Protein 4NI6 (pdb70)

Foldseek 3Di:
DKDKWKAWQRFIWAQVAAREAELVRLPQATWIKMKIWWADADAFFKWWKKKWKWWQDPVRDTDTQFMDIDIDGQHPNRTDMDMDTRGGGNDDAFTKIFMKMKIWTPDQDPVVPDRDGIDIDIDGDPSRRSRMYHRYDD

Nearest PDB structures (foldseek):
  4ni6-assembly1_A  TM=1.007E+00  e=4.642E-26  Clostridium perfringens B str. ATCC 3626
  4mkm-assembly1_A  TM=9.798E-01  e=5.582E-23  Clostridium perfringens B str. ATCC 3626
  8f90-assembly4_D  TM=9.451E-01  e=3.114E-14  Suipraeoptans intestinalis
  8f9l-assembly2_B  TM=9.182E-01  e=8.252E-14  Gemella massiliensis
  7ui8-assembly1_A  TM=8.895E-01  e=6.413E-09  Enterococcus columbae

Solvent-accessible surface area: 7514 Å² total; per-residue (Å²): 105,7,133,5,41,0,16,0,60,66,75,100,4,49,96,150,124,26,1,62,4,43,88,141,86,10,91,104,3,0,64,0,103,1,38,0,43,6,38,119,12,62,36,117,44,106,0,40,0,32,0,63,0,20,19,20,80,122,119,24,50,55,78,88,62,17,74,77,83,43,106,20,61,1,71,137,90,0,48,30,106,21,125,3,69,18,30,78,27,160,17,107,60,27,53,74,4,0,0,23,0,31,0,52,0,49,95,66,36,81,101,111,108,115,98,76,65,88,26,69,25,106,38,80,59,83,121,26,87,13,0,4,0,43,0,61,159,130

Radius of gyration: 16.15 Å; Cα contacts (8 Å, |Δi|>4): 407; chains: 1; bounding box: 38×26×51 Å

CATH classification: 2.60.40.3930

Secondary structure (DSSP, 8-state):
-EEEEEEETTEEPBTTBPEEE-TGGGTT-EEEEEEEEE-SS-TT-EEEEEEEEEEE-TTS-EEEEEEEEEEEE--GGG-EEEEEEEEEE-PPTT-EEEEEEEEEEEEEEE---S--EEEEEEE--TT-GGGEEEE---

B-factor: mean 18.25, std 10.62, range [8.1, 105.42]

Structure (mmCIF, N/CA/C/O backbone):
data_4NI6
#
_entry.id   4NI6
#
_cell.length_a   48.864
_cell.length_b   28.978
_cell.length_c   49.313
_cell.angle_alpha   90.00
_cell.angle_beta   115.60
_cell.angle_gamma   90.00
#
_symmetry.space_group_name_H-M   'P 1 21 1'
#
loop_
_entity.id
_entity.type
_entity.pdbx_description
1 polymer 'Putative surface anchored protein'
2 water water
#
loop_
_atom_site.group_PDB
_atom_site.id
_atom_site.type_symbol
_atom_site.label_atom_id
_atom_site.label_alt_id
_atom_site.label_comp_id
_atom_site.label_asym_id
_atom_site.label_entity_id
_atom_site.label_seq_id
_atom_site.pdbx_PDB_ins_code
_atom_site.Cartn_x
_atom_site.Cartn_y
_atom_site.Cartn_z
_atom_site.occupancy
_atom_site.B_iso_or_equiv
_atom_site.auth_seq_id
_atom_site.auth_comp_id
_atom_site.auth_asym_id
_atom_site.auth_atom_id
_atom_site.pdbx_PDB_model_num
ATOM 1 N N . THR A 1 2 ? 104.261 -25.693 58.999 1.00 16.15 8 THR A N 1
ATOM 2 C CA . THR A 1 2 ? 103.697 -25.151 57.731 1.00 18.07 8 THR A CA 1
ATOM 3 C C . THR A 1 2 ? 102.311 -25.751 57.567 1.00 14.02 8 THR A C 1
ATOM 4 O O . THR A 1 2 ? 101.951 -26.660 58.312 1.00 14.81 8 THR A O 1
ATOM 8 N N . LEU A 1 3 ? 101.513 -25.159 56.673 1.00 14.83 9 LEU A N 1
ATOM 9 C CA . LEU A 1 3 ? 100.243 -25.740 56.191 1.00 14.71 9 LEU A CA 1
ATOM 10 C C . LEU A 1 3 ? 100.302 -26.094 54.709 1.00 14.22 9 LEU A C 1
ATOM 11 O O . LEU A 1 3 ? 100.845 -25.326 53.919 1.00 16.04 9 LEU A O 1
ATOM 16 N N . LYS A 1 4 ? 99.765 -27.264 54.371 1.00 12.78 10 LYS A N 1
ATOM 17 C CA . LYS A 1 4 ? 99.404 -27.631 52.994 1.00 12.53 10 LYS A CA 1
ATOM 18 C C . LYS A 1 4 ? 97.903 -27.829 52.944 1.00 11.44 10 LYS A C 1
ATOM 19 O O . LYS A 1 4 ? 97.293 -28.237 53.927 1.00 14.24 10 LYS A O 1
ATOM 25 N N . THR A 1 5 ? 97.282 -27.502 51.816 1.00 11.34 11 THR A N 1
ATOM 26 C CA . THR A 1 5 ? 95.812 -27.557 51.718 1.00 11.70 11 THR A CA 1
ATOM 27 C C . THR A 1 5 ? 95.351 -28.171 50.406 1.00 10.78 11 THR A C 1
ATOM 28 O O . THR A 1 5 ? 96.041 -28.068 49.404 1.00 13.59 11 THR A O 1
ATOM 32 N N . THR A 1 6 ? 94.229 -28.871 50.488 1.00 10.24 12 THR A N 1
ATOM 33 C CA . THR A 1 6 ? 93.592 -29.455 49.317 1.00 9.64 12 THR A CA 1
ATOM 34 C C . THR A 1 6 ? 92.101 -29.129 49.357 1.00 9.12 12 THR A C 1
ATOM 35 O O . THR A 1 6 ? 91.375 -29.575 50.246 1.00 9.49 12 THR A O 1
ATOM 39 N N . VAL A 1 7 ? 91.628 -28.399 48.348 1.00 9.04 13 VAL A N 1
ATOM 40 C CA . VAL A 1 7 ? 90.203 -28.126 48.224 1.00 8.88 13 VAL A CA 1
ATOM 41 C C . VAL A 1 7 ? 89.463 -29.312 47.632 1.00 8.32 13 VAL A C 1
ATOM 42 O O . VAL A 1 7 ? 90.021 -30.081 46.872 1.00 10.26 13 VAL A O 1
ATOM 46 N N . ALA A 1 8 ? 88.194 -29.449 48.007 1.00 9.04 14 ALA A N 1
ATOM 47 C CA . ALA A 1 8 ? 87.286 -30.389 47.344 1.00 10.33 14 ALA A CA 1
ATOM 48 C C . ALA A 1 8 ? 86.048 -29.615 46.957 1.00 10.34 14 ALA A C 1
ATOM 49 O O . ALA A 1 8 ? 85.441 -28.905 47.775 1.00 11.27 14 ALA A O 1
ATOM 51 N N . ALA A 1 9 ? 85.653 -29.770 45.695 1.00 10.05 15 ALA A N 1
ATOM 52 C CA . ALA A 1 9 ? 84.484 -29.092 45.150 1.00 10.85 15 ALA A CA 1
ATOM 53 C C . ALA A 1 9 ? 83.494 -30.170 44.713 1.00 12.50 15 ALA A C 1
ATOM 54 O O . ALA A 1 9 ? 83.794 -30.987 43.828 1.00 13.59 15 ALA A O 1
ATOM 56 N N . ASP A 1 10 ? 82.413 -30.317 45.471 1.00 14.91 16 ASP A N 1
ATOM 57 C CA . ASP A 1 10 ? 81.511 -31.456 45.275 1.00 17.60 16 ASP A CA 1
ATOM 58 C C . ASP A 1 10 ? 82.294 -32.792 45.328 1.00 15.64 16 ASP A C 1
ATOM 59 O O . ASP A 1 10 ? 81.965 -33.749 44.653 1.00 18.28 16 ASP A O 1
ATOM 64 N N . GLY A 1 11 ? 83.273 -32.877 46.224 1.00 16.92 17 GLY A N 1
ATOM 65 C CA . GLY A 1 11 ? 83.981 -34.135 46.433 1.00 16.69 17 GLY A CA 1
ATOM 66 C C . GLY A 1 11 ? 85.195 -34.323 45.536 1.00 16.13 17 GLY A C 1
ATOM 67 O O . GLY A 1 11 ? 86.019 -35.219 45.788 1.00 16.72 17 GLY A O 1
ATOM 68 N N . VAL A 1 12 ? 85.327 -33.450 44.530 1.00 12.67 18 VAL A N 1
ATOM 69 C CA . VAL A 1 12 ? 86.422 -33.518 43.546 1.00 12.39 18 VAL A CA 1
ATOM 70 C C . VAL A 1 12 ? 87.617 -32.711 44.077 1.00 10.65 18 VAL A C 1
ATOM 71 O O . VAL A 1 12 ? 87.477 -31.531 44.326 1.00 9.89 18 VAL A O 1
ATOM 75 N N . ASN A 1 13 ? 88.768 -33.359 44.262 1.00 11.74 19 ASN A N 1
ATOM 76 C CA . ASN A 1 13 ? 89.921 -32.738 44.911 1.00 11.03 19 ASN A CA 1
ATOM 77 C C . ASN A 1 13 ? 90.727 -31.935 43.921 1.00 10.26 19 ASN A C 1
ATOM 78 O O . ASN A 1 13 ? 90.966 -32.388 42.793 1.00 12.23 19 ASN A O 1
ATOM 83 N N . GLY A 1 14 ? 91.314 -30.829 44.390 1.00 10.35 20 GLY A N 1
ATOM 84 C CA . GLY A 1 14 ? 92.377 -30.182 43.638 1.00 10.73 20 GLY A CA 1
ATOM 85 C C . GLY A 1 14 ? 93.677 -30.975 43.832 1.00 9.87 20 GLY A C 1
ATOM 86 O O . GLY A 1 14 ? 93.763 -31.840 44.703 1.00 12.56 20 GLY A O 1
ATOM 87 N N . SER A 1 15 ? 94.678 -30.740 42.988 1.00 11.50 21 SER A N 1
ATOM 88 C CA . SER A 1 15 ? 96.038 -31.267 43.224 1.00 12.67 21 SER A CA 1
ATOM 89 C C . SER A 1 15 ? 97.022 -30.189 42.784 1.00 11.89 21 SER A C 1
ATOM 90 O O . SER A 1 15 ? 96.628 -29.208 42.157 1.00 11.75 21 SER A O 1
ATOM 93 N N . SER A 1 16 ? 98.293 -30.346 43.141 1.00 12.16 22 SER A N 1
ATOM 94 C CA A SER A 1 16 ? 99.292 -29.358 42.772 0.50 13.82 22 SER A CA 1
ATOM 95 C CA B SER A 1 16 ? 99.277 -29.336 42.780 0.50 14.88 22 SER A CA 1
ATOM 96 C C . SER A 1 16 ? 99.400 -29.101 41.275 1.00 13.33 22 SER A C 1
ATOM 97 O O . SER A 1 16 ? 99.870 -28.039 40.857 1.00 16.65 22 SER A O 1
ATOM 102 N N . GLU A 1 17 ? 99.019 -30.084 40.467 1.00 15.78 23 GLU A N 1
ATOM 103 C CA . GLU A 1 17 ? 99.086 -29.897 39.029 1.00 16.36 23 GLU A CA 1
ATOM 104 C C . GLU A 1 17 ? 97.760 -29.656 38.326 1.00 15.04 23 GLU A C 1
ATOM 105 O O . GLU A 1 17 ? 97.764 -29.397 37.135 1.00 18.92 23 GLU A O 1
ATOM 111 N N . LYS A 1 18 ? 96.638 -29.708 39.040 1.00 15.14 24 LYS A N 1
ATOM 112 C CA . LYS A 1 18 ? 95.331 -29.558 38.365 1.00 14.25 24 LYS A CA 1
ATOM 113 C C . LYS A 1 18 ? 94.288 -29.076 39.350 1.00 11.91 24 LYS A C 1
ATOM 114 O O . LYS A 1 18 ? 94.039 -29.721 40.372 1.00 12.20 24 LYS A O 1
ATOM 120 N N . GLU A 1 19 ? 93.677 -27.935 39.044 1.00 11.69 25 GLU A N 1
ATOM 121 C CA . GLU A 1 19 ? 92.584 -27.399 39.844 1.00 10.72 25 GLU A CA 1
ATOM 122 C C . GLU A 1 19 ? 91.423 -28.396 39.901 1.00 10.60 25 GLU A C 1
ATOM 123 O O . GLU A 1 19 ? 91.214 -29.177 38.957 1.00 12.52 25 GLU A O 1
ATOM 129 N N . ALA A 1 20 ? 90.652 -28.354 40.983 1.00 10.13 26 ALA A N 1
ATOM 130 C CA . ALA A 1 20 ? 89.377 -29.109 41.040 1.00 10.61 26 ALA A CA 1
ATOM 131 C C . ALA A 1 20 ? 88.405 -28.533 40.020 1.00 10.32 26 ALA A C 1
ATOM 132 O O . ALA A 1 20 ? 88.124 -27.348 40.049 1.00 14.58 26 ALA A O 1
ATOM 134 N N . LEU A 1 21 ? 87.904 -29.378 39.127 1.00 12.55 27 LEU A N 1
ATOM 135 C CA . LEU A 1 21 ? 86.972 -28.913 38.119 1.00 12.70 27 LEU A CA 1
ATOM 136 C C . LEU A 1 21 ? 85.518 -29.237 38.484 1.00 13.33 27 LEU A C 1
ATOM 137 O O . LEU A 1 21 ? 85.187 -30.342 38.932 1.00 15.83 27 LEU A O 1
ATOM 142 N N . VAL A 1 22 ? 84.690 -28.217 38.362 1.00 12.44 28 VAL A N 1
ATOM 143 C CA . VAL A 1 22 ? 83.243 -28.382 38.488 1.00 13.47 28 VAL A CA 1
ATOM 144 C C . VAL A 1 22 ? 82.598 -28.202 37.123 1.00 12.78 28 VAL A C 1
ATOM 145 O O . VAL A 1 22 ? 82.813 -27.180 36.485 1.00 12.98 28 VAL A O 1
ATOM 149 N N . SER A 1 23 ? 81.894 -29.221 36.644 1.00 14.65 29 SER A N 1
ATOM 150 C CA . SER A 1 23 ? 81.289 -29.111 35.330 1.00 17.24 29 SER A CA 1
ATOM 151 C C . SER A 1 23 ? 80.247 -28.019 35.323 1.00 16.23 29 SER A C 1
ATOM 152 O O . SER A 1 23 ? 79.631 -27.700 36.343 1.00 15.68 29 SER A O 1
ATOM 155 N N . PHE A 1 24 ? 79.924 -27.579 34.116 1.00 19.99 30 PHE A N 1
ATOM 156 C CA . PHE A 1 24 ? 78.884 -26.589 33.938 1.00 17.90 30 PHE A CA 1
ATOM 157 C C . PHE A 1 24 ? 77.564 -27.067 34.546 1.00 19.59 30 PHE A C 1
ATOM 158 O O . PHE A 1 24 ? 76.942 -26.350 35.341 1.00 19.46 30 PHE A O 1
ATOM 166 N N A GLU A 1 25 ? 77.144 -28.294 34.241 0.50 23.68 31 GLU A N 1
ATOM 167 N N B GLU A 1 25 ? 77.341 -28.367 34.381 0.50 23.61 31 GLU A N 1
ATOM 168 C CA A GLU A 1 25 ? 75.896 -28.817 34.818 0.50 20.93 31 GLU A CA 1
ATOM 169 C CA B GLU A 1 25 ? 76.081 -29.001 34.715 0.50 27.31 31 GLU A CA 1
ATOM 170 C C A GLU A 1 25 ? 75.945 -28.948 36.358 0.50 20.25 31 GLU A C 1
ATOM 171 C C B GLU A 1 25 ? 75.956 -29.129 36.228 0.50 22.16 31 GLU A C 1
ATOM 172 O O A GLU A 1 25 ? 74.995 -28.587 37.058 0.50 21.99 31 GLU A O 1
ATOM 173 O O B GLU A 1 25 ? 74.888 -28.903 36.796 0.50 26.69 31 GLU A O 1
ATOM 184 N N . ASN A 1 26 ? 77.079 -29.393 36.884 1.00 20.80 32 ASN A N 1
ATOM 185 C CA A ASN A 1 26 ? 77.231 -29.615 38.327 0.50 21.53 32 ASN A CA 1
ATOM 186 C CA B ASN A 1 26 ? 77.073 -29.605 38.323 0.50 24.26 32 ASN A CA 1
ATOM 187 C C . ASN A 1 26 ? 77.229 -28.333 39.159 1.00 19.78 32 ASN A C 1
ATOM 188 O O . ASN A 1 26 ? 76.970 -28.355 40.363 1.00 23.54 32 ASN A O 1
ATOM 197 N N . SER A 1 27 ? 77.408 -27.201 38.483 1.00 17.59 33 SER A N 1
ATOM 198 C CA . SER A 1 27 ? 77.355 -25.898 39.109 1.00 18.96 33 SER A CA 1
ATOM 199 C C . SER A 1 27 ? 75.950 -25.386 39.407 1.00 16.10 33 SER A C 1
ATOM 200 O O . SER A 1 27 ? 75.824 -24.373 40.101 1.00 20.72 33 SER A O 1
ATOM 203 N N . LYS A 1 28 ? 74.918 -26.015 38.852 1.00 16.34 34 LYS A N 1
ATOM 204 C CA . LYS A 1 28 ? 73.590 -25.427 38.915 1.00 24.89 34 LYS A CA 1
ATOM 205 C C . LYS A 1 28 ? 73.143 -24.985 40.306 1.00 21.88 34 LYS A C 1
ATOM 206 O O . LYS A 1 28 ? 72.599 -23.884 40.458 1.00 27.40 34 LYS A O 1
ATOM 208 N N A ASP A 1 29 ? 73.114 -25.977 41.195 0.70 24.75 35 ASP A N 1
ATOM 209 N N B ASP A 1 29 ? 73.085 -25.917 41.253 0.30 25.58 35 ASP A N 1
ATOM 210 C CA A ASP A 1 29 ? 72.637 -25.856 42.577 0.70 27.62 35 ASP A CA 1
ATOM 211 C CA B ASP A 1 29 ? 72.516 -25.637 42.594 0.30 22.53 35 ASP A CA 1
ATOM 212 C C A ASP A 1 29 ? 73.664 -25.270 43.566 0.70 26.10 35 ASP A C 1
ATOM 213 C C B ASP A 1 29 ? 73.638 -25.217 43.584 0.30 21.61 35 ASP A C 1
ATOM 214 O O A ASP A 1 29 ? 73.507 -25.407 44.788 0.70 32.77 35 ASP A O 1
ATOM 215 O O B ASP A 1 29 ? 73.508 -25.416 44.788 0.30 40.20 35 ASP A O 1
ATOM 224 N N . GLY A 1 30 ? 74.722 -24.656 43.043 1.00 21.88 36 GLY A N 1
ATOM 225 C CA . GLY A 1 30 ? 75.878 -24.285 43.861 1.00 19.63 36 GLY A CA 1
ATOM 226 C C . GLY A 1 30 ? 76.880 -25.419 43.913 1.00 26.73 36 GLY A C 1
ATOM 227 O O . GLY A 1 30 ? 76.651 -26.510 43.392 1.00 57.69 36 GLY A O 1
ATOM 228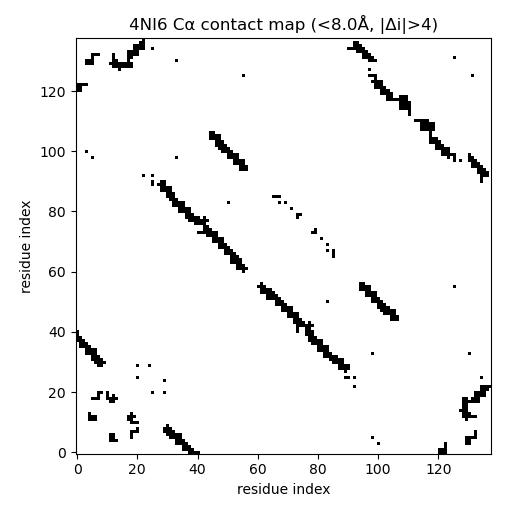 N N . VAL A 1 31 ? 77.926 -25.187 44.697 1.00 20.06 37 VAL A N 1
ATOM 229 C CA . VAL A 1 31 ? 79.090 -26.080 44.798 1.00 20.32 37 VAL A CA 1
ATOM 230 C C . VAL A 1 31 ? 79.409 -26.208 46.288 1.00 17.62 37 VAL A C 1
ATOM 231 O O . VAL A 1 31 ? 79.568 -25.198 46.969 1.00 15.28 37 VAL A O 1
ATOM 235 N N . ASP A 1 32 ? 79.416 -27.438 46.808 1.00 18.31 38 ASP A N 1
ATOM 236 C CA . ASP A 1 32 ? 79.897 -27.678 48.180 1.00 15.61 38 ASP A CA 1
ATOM 237 C C . ASP A 1 32 ? 81.412 -27.609 48.231 1.00 11.20 38 ASP A C 1
ATOM 238 O O . ASP A 1 32 ? 82.086 -28.328 47.502 1.00 13.54 38 ASP A O 1
ATOM 243 N N . VAL A 1 33 ? 81.947 -26.697 49.034 1.00 10.16 39 VAL A N 1
ATOM 244 C CA . VAL A 1 33 ? 83.390 -26.469 49.020 1.00 9.59 39 VAL A CA 1
ATOM 245 C C . VAL A 1 33 ? 83.943 -26.785 50.402 1.00 9.23 39 VAL A C 1
ATOM 246 O O . VAL A 1 33 ? 83.486 -26.234 51.398 1.00 10.37 39 VAL A O 1
ATOM 250 N N . LYS A 1 34 ? 84.848 -27.748 50.439 1.00 8.41 40 LYS A N 1
ATOM 251 C CA . LYS A 1 34 ? 85.502 -28.159 51.677 1.00 8.89 40 LYS A CA 1
ATOM 252 C C . LYS A 1 34 ? 87.006 -28.052 51.468 1.00 8.94 40 LYS A C 1
ATOM 253 O O . LYS A 1 34 ? 87.500 -27.912 50.340 1.00 11.61 40 LYS A O 1
ATOM 259 N N . ASP A 1 35 ? 87.758 -27.948 52.557 1.00 9.18 41 ASP A N 1
ATOM 260 C CA . ASP A 1 35 ? 89.207 -27.863 52.450 1.00 8.89 41 ASP A CA 1
ATOM 261 C C . ASP A 1 35 ? 89.847 -28.743 53.524 1.00 8.65 41 ASP A C 1
ATOM 262 O O . ASP A 1 35 ? 89.355 -28.796 54.661 1.00 9.70 41 ASP A O 1
ATOM 267 N N . THR A 1 36 ? 90.822 -29.522 53.095 1.00 9.14 42 THR A N 1
ATOM 268 C CA . THR A 1 36 ? 91.639 -30.323 54.021 1.00 9.29 42 THR A CA 1
ATOM 269 C C . THR A 1 36 ? 92.971 -29.629 54.269 1.00 9.82 42 THR A C 1
ATOM 270 O O . THR A 1 36 ? 93.634 -29.176 53.330 1.00 11.56 42 THR A O 1
ATOM 274 N N . ILE A 1 37 ? 93.358 -29.519 55.546 1.00 10.29 43 ILE A N 1
ATOM 275 C CA . ILE A 1 37 ? 94.567 -28.788 55.978 1.00 10.30 43 ILE A CA 1
ATOM 276 C C . ILE A 1 37 ? 95.531 -29.749 56.682 1.00 10.50 43 ILE A C 1
ATOM 277 O O . ILE A 1 37 ? 95.171 -30.342 57.712 1.00 11.07 43 ILE A O 1
ATOM 282 N N . ASP A 1 38 ? 96.633 -30.034 56.000 1.00 10.72 44 ASP A N 1
ATOM 283 C CA . ASP A 1 38 ? 97.716 -30.804 56.611 1.00 11.17 44 ASP A CA 1
ATOM 284 C C . ASP A 1 38 ? 98.727 -29.871 57.243 1.00 11.43 44 ASP A C 1
ATOM 285 O O . ASP A 1 38 ? 99.333 -29.049 56.565 1.00 14.16 44 ASP A O 1
ATOM 290 N N . TYR A 1 39 ? 98.885 -29.986 58.568 1.00 12.44 45 TYR A N 1
ATOM 291 C CA . TYR A 1 39 ? 99.755 -29.107 59.332 1.00 11.82 45 TYR A CA 1
ATOM 292 C C . TYR A 1 39 ? 100.922 -29.854 59.952 1.00 11.20 45 TYR A C 1
ATOM 293 O O . TYR A 1 39 ? 100.823 -31.059 60.206 1.00 11.91 45 TYR A O 1
ATOM 302 N N . LYS A 1 40 ? 102.009 -29.118 60.138 1.00 11.99 46 LYS A N 1
ATOM 303 C CA . LYS A 1 40 ? 103.185 -29.622 60.840 1.00 13.73 46 LYS A CA 1
ATOM 304 C C . LYS A 1 40 ? 103.849 -28.443 61.519 1.00 12.37 46 LYS A C 1
ATOM 305 O O . LYS A 1 40 ? 103.625 -27.277 61.198 1.00 14.33 46 LYS A O 1
ATOM 307 N N . ASP A 1 41 ? 104.666 -28.765 62.517 1.00 16.21 47 ASP A N 1
ATOM 308 C CA . ASP A 1 41 ? 105.414 -27.769 63.277 1.00 17.71 47 ASP A CA 1
ATOM 309 C C . ASP A 1 41 ? 104.552 -26.783 64.062 1.00 14.76 47 ASP A C 1
ATOM 310 O O . ASP A 1 41 ? 104.969 -25.670 64.383 1.00 17.12 47 ASP A O 1
ATOM 315 N N . LEU A 1 42 ? 103.372 -27.250 64.454 1.00 15.00 48 LEU A N 1
ATOM 316 C CA . LEU A 1 42 ? 102.571 -26.565 65.436 1.00 13.82 48 LEU A CA 1
ATOM 317 C C . LEU A 1 42 ? 102.913 -27.104 66.835 1.00 12.99 48 LEU A C 1
ATOM 318 O O . LEU A 1 42 ? 103.791 -27.964 66.992 1.00 14.99 48 LEU A O 1
ATOM 323 N N . VAL A 1 43 ? 102.196 -26.623 67.834 1.00 11.56 49 VAL A N 1
ATOM 324 C CA . VAL A 1 43 ? 102.488 -27.048 69.203 1.00 12.30 49 VAL A CA 1
ATOM 325 C C . VAL A 1 43 ? 101.412 -28.050 69.641 1.00 10.35 49 VAL A C 1
ATOM 326 O O . VAL A 1 43 ? 100.199 -27.769 69.624 1.00 11.14 49 VAL A O 1
ATOM 330 N N . ALA A 1 44 ? 101.848 -29.259 69.939 1.00 10.93 50 ALA A N 1
ATOM 331 C CA . ALA A 1 44 ? 100.940 -30.305 70.341 1.00 11.32 50 ALA A CA 1
ATOM 332 C C . ALA A 1 44 ? 99.972 -29.862 71.432 1.00 10.43 50 ALA A C 1
ATOM 333 O O . ALA A 1 44 ? 100.371 -29.217 72.439 1.00 11.91 50 ALA A O 1
ATOM 335 N N . ASN A 1 45 ? 98.701 -30.234 71.234 1.00 10.24 51 ASN A N 1
ATOM 336 C CA . ASN A 1 45 ? 97.634 -30.068 72.195 1.00 10.37 51 ASN A CA 1
ATOM 337 C C . ASN A 1 45 ? 97.151 -28.653 72.346 1.00 10.00 51 ASN A C 1
ATOM 338 O O . ASN A 1 45 ? 96.258 -28.391 73.152 1.00 10.35 51 ASN A O 1
ATOM 343 N N . GLU A 1 46 ? 97.715 -27.731 71.574 1.00 10.10 52 GLU A N 1
ATOM 344 C CA . GLU A 1 46 ? 97.326 -26.337 71.638 1.00 9.47 52 GLU A CA 1
ATOM 345 C C . GLU A 1 46 ? 96.161 -26.033 70.677 1.00 9.49 52 GLU A C 1
ATOM 346 O O . GLU A 1 46 ? 96.119 -26.562 69.539 1.00 9.69 52 GLU A O 1
ATOM 352 N N . LYS A 1 47 ? 95.292 -25.121 71.090 1.00 9.10 53 LYS A N 1
ATOM 353 C CA A LYS A 1 47 ? 94.172 -24.663 70.245 0.50 9.86 53 LYS A CA 1
ATOM 354 C CA B LYS A 1 47 ? 94.169 -24.674 70.255 0.50 10.06 53 LYS A CA 1
ATOM 355 C C . LYS A 1 47 ? 94.608 -23.532 69.328 1.00 9.68 53 LYS A C 1
ATOM 356 O O . LYS A 1 47 ? 95.427 -22.657 69.721 1.00 9.58 53 LYS A O 1
ATOM 367 N N . TYR A 1 48 ? 94.020 -23.535 68.126 1.00 9.29 54 TYR A N 1
ATOM 368 C CA . TYR A 1 48 ? 94.245 -22.516 67.088 1.00 8.64 54 TYR A CA 1
ATOM 369 C C . TYR A 1 48 ? 92.913 -22.037 66.546 1.00 9.16 54 TYR A C 1
ATOM 370 O O . TYR A 1 48 ? 91.965 -22.818 66.494 1.00 10.28 54 TYR A O 1
ATOM 379 N N . ASN A 1 49 ? 92.841 -20.745 66.253 1.00 9.42 55 ASN A N 1
ATOM 380 C CA . ASN A 1 49 ? 91.746 -20.203 65.469 1.00 9.76 55 ASN A CA 1
ATOM 381 C C . ASN A 1 49 ? 92.106 -20.421 63.994 1.00 10.42 55 ASN A C 1
ATOM 382 O O . ASN A 1 49 ? 93.069 -19.839 63.496 1.00 11.65 55 ASN A O 1
ATOM 387 N N . LEU A 1 50 ? 91.293 -21.207 63.273 1.00 9.62 56 LEU A N 1
ATOM 388 C CA . LEU A 1 50 ? 91.527 -21.482 61.848 1.00 8.97 56 LEU A CA 1
ATOM 389 C C . LEU A 1 50 ? 90.540 -20.670 61.029 1.00 9.09 56 LEU A C 1
ATOM 390 O O . LEU A 1 50 ? 89.325 -20.885 61.149 1.00 9.78 56 LEU A O 1
ATOM 395 N N . THR A 1 51 ? 91.055 -19.723 60.275 1.00 9.21 57 THR A N 1
ATOM 396 C CA . THR A 1 51 ? 90.197 -18.960 59.337 1.00 8.83 57 THR A CA 1
ATOM 397 C C . THR A 1 51 ? 90.483 -19.373 57.913 1.00 8.26 57 THR A C 1
ATOM 398 O O . THR A 1 51 ? 91.595 -19.282 57.426 1.00 9.30 57 THR A O 1
ATOM 402 N N . GLY A 1 52 ? 89.438 -19.851 57.237 1.00 8.77 58 GLY A N 1
ATOM 403 C CA . GLY A 1 52 ? 89.509 -20.152 55.808 1.00 9.26 58 GLY A CA 1
ATOM 404 C C . GLY A 1 52 ? 88.711 -19.158 55.011 1.00 8.75 58 GLY A C 1
ATOM 405 O O . GLY A 1 52 ? 87.691 -18.670 55.469 1.00 9.81 58 GLY A O 1
ATOM 406 N N . LYS A 1 53 ? 89.291 -18.760 53.892 1.00 8.68 59 LYS A N 1
ATOM 407 C CA . LYS A 1 53 ? 88.636 -17.833 52.975 1.00 9.49 59 LYS A CA 1
ATOM 408 C C . LYS A 1 53 ? 88.593 -18.427 51.589 1.00 10.02 59 LYS A C 1
ATOM 409 O O . LYS A 1 53 ? 89.554 -19.025 51.101 1.00 12.00 59 LYS A O 1
ATOM 415 N N . LEU A 1 54 ? 87.443 -18.262 50.926 1.00 9.28 60 LEU A N 1
ATOM 416 C CA . LEU A 1 54 ? 87.291 -18.645 49.528 1.00 9.82 60 LEU A CA 1
ATOM 417 C C . LEU A 1 54 ? 87.355 -17.354 48.714 1.00 8.51 60 LEU A C 1
ATOM 418 O O . LEU A 1 54 ? 86.527 -16.466 48.904 1.00 10.00 60 LEU A O 1
ATOM 423 N N . MET A 1 55 ? 88.365 -17.244 47.860 1.00 9.19 61 MET A N 1
ATOM 424 C CA . MET A 1 55 ? 88.644 -16.010 47.113 1.00 9.72 61 MET A CA 1
ATOM 425 C C . MET A 1 55 ? 88.381 -16.226 45.622 1.00 9.46 61 MET A C 1
ATOM 426 O O . MET A 1 55 ? 88.864 -17.195 45.048 1.00 11.15 61 MET A O 1
ATOM 431 N N . HIS A 1 56 ? 87.625 -15.321 45.022 1.00 10.68 62 HIS A N 1
ATOM 432 C CA . HIS A 1 56 ? 87.460 -15.261 43.576 1.00 11.42 62 HIS A CA 1
ATOM 433 C C . HIS A 1 56 ? 88.697 -14.648 42.978 1.00 11.87 62 HIS A C 1
ATOM 434 O O . HIS A 1 56 ? 89.120 -13.551 43.363 1.00 13.86 62 HIS A O 1
ATOM 441 N N . VAL A 1 57 ? 89.360 -15.409 42.113 1.00 12.21 63 VAL A N 1
ATOM 442 C CA . VAL A 1 57 ? 90.593 -14.975 41.437 1.00 13.70 63 VAL A CA 1
ATOM 443 C C . VAL A 1 57 ? 90.263 -14.391 40.077 1.00 16.85 63 VAL A C 1
ATOM 444 O O 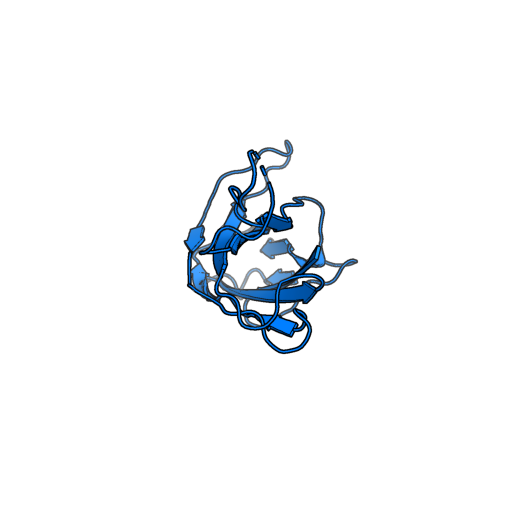. VAL A 1 57 ? 89.836 -15.120 39.177 1.00 22.53 63 VAL A O 1
ATOM 448 N N . LYS A 1 58 ? 90.512 -13.099 39.904 1.00 17.21 64 LYS A N 1
ATOM 449 C CA . LYS A 1 58 ? 90.232 -12.437 38.638 1.00 22.85 64 LYS A CA 1
ATOM 450 C C . LYS A 1 58 ? 91.404 -12.558 37.672 1.00 26.74 64 LYS A C 1
ATOM 451 O O . LYS A 1 58 ? 92.526 -12.853 38.079 1.00 29.77 64 LYS A O 1
ATOM 457 N N . ASP A 1 59 ? 91.120 -12.424 36.383 1.00 30.41 65 ASP A N 1
ATOM 458 C CA . ASP A 1 59 ? 92.162 -12.530 35.364 1.00 37.66 65 ASP A CA 1
ATOM 459 C C . ASP A 1 59 ? 93.336 -11.591 35.657 1.00 24.93 65 ASP A C 1
ATOM 460 O O . ASP A 1 59 ? 94.486 -11.913 35.354 1.00 53.91 65 ASP A O 1
ATOM 462 N N . ASP A 1 60 ? 93.031 -10.406 36.187 1.00 29.62 66 ASP A N 1
ATOM 463 C CA . ASP A 1 60 ? 94.064 -9.424 36.490 1.00 38.70 66 ASP A CA 1
ATOM 464 C C . ASP A 1 60 ? 94.807 -9.736 37.793 1.00 36.56 66 ASP A C 1
ATOM 465 O O . ASP A 1 60 ? 95.640 -8.953 38.243 1.00 57.97 66 ASP A O 1
ATOM 470 N N . GLY A 1 61 ? 94.560 -10.920 38.350 1.00 35.20 67 GLY A N 1
ATOM 471 C CA . GLY A 1 61 ? 95.276 -11.374 39.541 1.00 34.56 67 GLY A CA 1
ATOM 472 C C . GLY A 1 61 ? 94.642 -10.904 40.842 1.00 24.58 67 GLY A C 1
ATOM 473 O O . GLY A 1 61 ? 94.958 -11.415 41.918 1.00 28.37 67 GLY A O 1
ATOM 474 N N . SER A 1 62 ? 93.710 -9.958 40.749 1.00 23.99 68 SER A N 1
ATOM 475 C CA . SER A 1 62 ? 93.065 -9.440 41.951 1.00 22.67 68 SER A CA 1
ATOM 476 C C . SER A 1 62 ? 92.103 -10.459 42.537 1.00 15.90 68 SER A C 1
ATOM 477 O O . SER A 1 62 ? 91.720 -11.418 41.874 1.00 19.05 68 SER A O 1
ATOM 480 N N . LEU A 1 63 ? 91.824 -10.296 43.828 1.00 15.90 69 LEU A N 1
ATOM 481 C CA . LEU A 1 63 ? 90.999 -11.236 44.583 1.00 12.85 69 LEU A CA 1
ATOM 482 C C . LEU A 1 63 ? 89.785 -10.523 45.126 1.00 14.78 69 LEU A C 1
ATOM 483 O O . LEU A 1 63 ? 89.838 -9.335 45.424 1.00 21.29 69 LEU A O 1
ATOM 488 N N . GLU A 1 64 ? 88.683 -11.251 45.241 1.00 13.25 70 GLU A N 1
ATOM 489 C CA A GLU A 1 64 ? 87.545 -10.789 46.005 0.50 12.79 70 GLU A CA 1
ATOM 490 C CA B GLU A 1 64 ? 87.516 -10.775 45.992 0.50 12.38 70 GLU A CA 1
ATOM 491 C C . GLU A 1 64 ? 87.001 -11.917 46.849 1.00 12.11 70 GLU A C 1
ATOM 492 O O . GLU A 1 64 ? 86.829 -13.030 46.373 1.00 14.28 70 GLU A O 1
ATOM 503 N N . GLU A 1 65 ? 86.827 -11.645 48.134 1.00 12.83 71 GLU A N 1
ATOM 504 C CA . GLU A 1 65 ? 86.374 -12.672 49.055 1.00 12.94 71 GLU A CA 1
ATOM 505 C C . GLU A 1 65 ? 84.928 -13.042 48.767 1.00 11.01 71 GLU A C 1
ATOM 506 O O . GLU A 1 65 ? 84.058 -12.169 48.665 1.00 15.09 71 GLU A O 1
ATOM 512 N N A VAL A 1 66 ? 84.698 -14.347 48.677 0.50 12.93 72 VAL A N 1
ATOM 513 N N B VAL A 1 66 ? 84.649 -14.330 48.698 0.50 12.29 72 VAL A N 1
ATOM 514 C CA A VAL A 1 66 ? 83.377 -14.928 48.457 0.50 12.07 72 VAL A CA 1
ATOM 515 C CA B VAL A 1 66 ? 83.272 -14.755 48.530 0.50 12.78 72 VAL A CA 1
ATOM 516 C C A VAL A 1 66 ? 82.800 -15.407 49.780 0.50 11.14 72 VAL A C 1
ATOM 517 C C B VAL A 1 66 ? 82.748 -15.537 49.735 0.50 12.10 72 VAL A C 1
ATOM 518 O O A VAL A 1 66 ? 81.607 -15.267 50.019 0.50 14.27 72 VAL A O 1
ATOM 519 O O B VAL A 1 66 ? 81.552 -15.504 49.987 0.50 12.94 72 VAL A O 1
ATOM 526 N N . ALA A 1 67 ? 83.640 -16.043 50.597 1.00 10.43 73 ALA A N 1
ATOM 527 C CA . ALA A 1 67 ? 83.187 -16.678 51.838 1.00 9.78 73 ALA A CA 1
ATOM 528 C C . ALA A 1 67 ? 84.352 -16.671 52.821 1.00 10.30 73 ALA A C 1
ATOM 529 O O . ALA A 1 67 ? 85.505 -16.742 52.420 1.00 10.12 73 ALA A O 1
ATOM 531 N N . THR A 1 6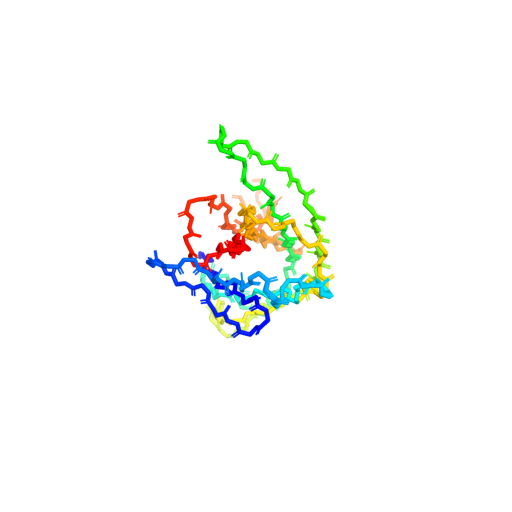8 ? 84.019 -16.666 54.103 1.00 10.90 74 THR A N 1
ATOM 532 C CA . THR A 1 68 ? 85.000 -16.805 55.170 1.00 10.48 74 THR A CA 1
ATOM 533 C C . THR A 1 68 ? 84.361 -17.657 56.261 1.00 10.91 74 THR A C 1
ATOM 534 O O . THR A 1 68 ? 83.190 -17.498 56.567 1.00 11.69 74 THR A O 1
ATOM 538 N N . LYS A 1 69 ? 85.195 -18.466 56.918 1.00 10.60 75 LYS A N 1
ATOM 539 C CA . LYS A 1 69 ? 84.747 -19.275 58.039 1.00 10.66 75 LYS A CA 1
ATOM 540 C C . LYS A 1 69 ? 85.863 -19.411 59.029 1.00 9.26 75 LYS A C 1
ATOM 541 O O . LYS A 1 69 ? 86.993 -19.685 58.636 1.00 10.25 75 LYS A O 1
ATOM 547 N N . THR A 1 70 ? 85.532 -19.228 60.303 1.00 9.88 76 THR A N 1
ATOM 548 C CA . THR A 1 70 ? 86.514 -19.459 61.377 1.00 9.92 76 THR A CA 1
ATOM 549 C C . THR A 1 70 ? 85.986 -20.514 62.345 1.00 9.74 76 THR A C 1
ATOM 550 O O . THR A 1 70 ? 84.835 -20.441 62.797 1.00 10.54 76 THR A O 1
ATOM 554 N N A THR A 1 71 ? 86.838 -21.483 62.700 0.50 8.84 77 THR A N 1
ATOM 555 N N B THR A 1 71 ? 86.908 -21.341 62.815 0.50 14.74 77 THR A N 1
ATOM 556 C CA A THR A 1 71 ? 86.495 -22.500 63.703 0.50 9.41 77 THR A CA 1
ATOM 557 C CA B THR A 1 71 ? 86.561 -22.409 63.723 0.50 13.53 77 THR A CA 1
ATOM 558 C C A THR A 1 71 ? 87.704 -22.653 64.630 0.50 10.24 77 THR A C 1
ATOM 559 C C B THR A 1 71 ? 87.748 -22.671 64.633 0.50 11.73 77 THR A C 1
ATOM 560 O O A THR A 1 71 ? 88.831 -22.316 64.255 0.50 11.59 77 THR A O 1
ATOM 561 O O B THR A 1 71 ? 88.892 -22.385 64.266 0.50 14.86 77 THR A O 1
ATOM 568 N N . GLU A 1 72 ? 87.469 -23.140 65.846 1.00 9.40 78 GLU A N 1
ATOM 569 C CA A GLU A 1 72 ? 88.567 -23.519 66.734 0.50 10.63 78 GLU A CA 1
ATOM 570 C CA B GLU A 1 72 ? 88.546 -23.528 66.757 0.50 10.64 78 GLU A CA 1
ATOM 571 C C . GLU A 1 72 ? 88.966 -24.960 66.486 1.00 10.87 78 GLU A C 1
ATOM 572 O O . GLU A 1 72 ? 88.109 -25.846 66.327 1.00 14.62 78 GLU A O 1
ATOM 583 N N . VAL A 1 73 ? 90.262 -25.154 66.284 1.00 9.77 79 VAL A N 1
ATOM 584 C CA . VAL A 1 73 ? 90.834 -26.470 66.037 1.00 10.08 79 VAL A CA 1
ATOM 585 C C . VAL A 1 73 ? 91.965 -26.695 67.058 1.00 9.28 79 VAL A C 1
ATOM 586 O O . VAL A 1 73 ? 92.427 -25.750 67.670 1.00 11.44 79 VAL A O 1
ATOM 590 N N . THR A 1 74 ? 92.407 -27.928 67.191 1.00 9.20 80 THR A N 1
ATOM 591 C CA . THR A 1 74 ? 93.482 -28.220 68.133 1.00 9.65 80 THR A CA 1
ATOM 592 C C . THR A 1 74 ? 94.506 -29.063 67.404 1.00 10.76 80 THR A C 1
ATOM 593 O O . THR A 1 74 ? 94.155 -30.078 66.763 1.00 10.00 80 THR A O 1
ATOM 597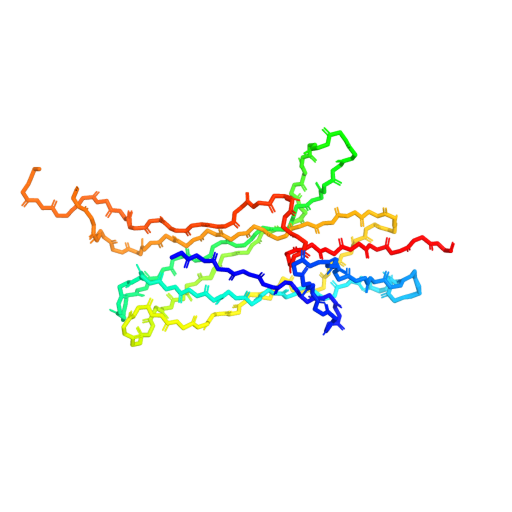 N N . ALA A 1 75 ? 95.792 -28.758 67.635 1.00 9.70 81 ALA A N 1
ATOM 598 C CA . ALA A 1 75 ? 96.855 -29.579 67.090 1.00 10.58 81 ALA A CA 1
ATOM 599 C C . ALA A 1 75 ? 96.959 -30.850 67.933 1.00 9.33 81 ALA A C 1
ATOM 600 O O . ALA A 1 75 ? 96.912 -30.784 69.190 1.00 10.76 81 ALA A O 1
ATOM 602 N N . VAL A 1 76 ? 97.231 -31.971 67.294 1.00 10.66 82 VAL A N 1
ATOM 603 C CA . VAL A 1 76 ? 97.350 -33.237 68.001 1.00 11.95 82 VAL A CA 1
ATOM 604 C C . VAL A 1 76 ? 98.843 -33.560 68.245 1.00 13.06 82 VAL A C 1
ATOM 605 O O . VAL A 1 76 ? 99.659 -32.640 68.338 1.00 13.79 82 VAL A O 1
ATOM 609 N N . GLU A 1 77 ? 99.193 -34.851 68.298 1.00 17.91 83 GLU A N 1
ATOM 610 C CA . GLU A 1 77 ? 100.522 -35.328 68.694 1.00 17.86 83 GLU A CA 1
A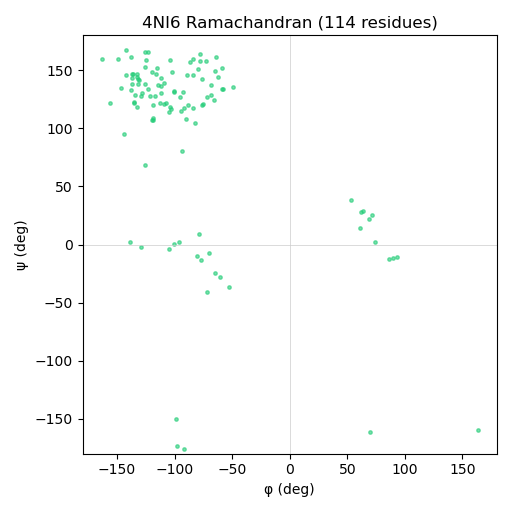TOM 611 C C . GLU A 1 77 ? 101.630 -34.754 67.817 1.00 19.41 83 GLU A C 1
ATOM 612 O O . GLU A 1 77 ? 101.494 -34.694 66.575 1.00 21.56 83 GLU A O 1
ATOM 618 N N . ASN A 1 78 ? 102.687 -34.281 68.469 1.00 19.84 84 ASN A N 1
ATOM 619 C CA . ASN A 1 78 ? 103.850 -33.734 67.782 1.00 22.27 84 ASN A CA 1
ATOM 620 C C . ASN A 1 78 ? 103.516 -32.519 66.925 1.00 18.75 84 ASN A C 1
ATOM 621 O O . ASN A 1 78 ? 104.362 -32.051 66.173 1.00 25.06 84 ASN A O 1
ATOM 623 N N . GLY A 1 79 ? 102.334 -31.935 67.123 1.00 18.42 85 GLY A N 1
ATOM 624 C CA . GLY A 1 79 ? 102.021 -30.701 66.409 1.00 16.05 85 GLY A CA 1
ATOM 625 C C . GLY A 1 79 ? 101.837 -30.902 64.910 1.00 14.26 85 GLY A C 1
ATOM 626 O O . GLY A 1 79 ? 102.064 -29.986 64.128 1.00 15.68 85 GLY A O 1
ATOM 627 N N . SER A 1 80 ? 101.532 -32.133 64.521 1.00 14.20 86 SER A N 1
ATOM 628 C CA . SER A 1 80 ? 101.272 -32.426 63.107 1.00 15.38 86 SER A CA 1
ATOM 629 C C . SER A 1 80 ? 100.057 -33.318 62.934 1.00 12.58 86 SER A C 1
ATOM 630 O O . SER A 1 80 ? 99.726 -34.107 63.810 1.00 14.47 86 SER A O 1
ATOM 633 N N . GLY A 1 81 ? 99.323 -33.122 61.841 1.00 12.21 87 GLY A N 1
ATOM 634 C CA . GLY A 1 81 ? 98.065 -33.813 61.659 1.00 11.88 87 GLY A CA 1
ATOM 635 C C . GLY A 1 81 ? 97.246 -33.147 60.568 1.00 11.00 87 GLY A C 1
ATOM 636 O O . GLY A 1 81 ? 97.785 -32.432 59.721 1.00 11.80 87 GLY A O 1
ATOM 637 N N . GLN A 1 82 ? 95.941 -33.403 60.579 1.00 10.50 88 GLN A N 1
ATOM 638 C CA . GLN A 1 82 ? 95.022 -32.918 59.554 1.00 11.09 88 GLN A CA 1
ATOM 639 C C . GLN A 1 82 ? 93.807 -32.275 60.204 1.00 10.66 88 GLN A C 1
ATOM 640 O O . GLN A 1 82 ? 93.241 -32.804 61.163 1.00 9.81 88 GLN A O 1
ATOM 646 N N . TRP A 1 83 ? 93.345 -31.180 59.591 1.00 9.37 89 TRP A N 1
ATOM 647 C CA . TRP A 1 83 ? 92.058 -30.584 59.927 1.00 9.04 89 TRP A CA 1
ATOM 648 C C . TRP A 1 83 ? 91.207 -30.519 58.675 1.00 8.10 89 TRP A C 1
ATOM 649 O O . TRP A 1 83 ? 91.722 -30.620 57.566 1.00 8.68 89 TRP A O 1
ATOM 660 N N . GLU A 1 84 ? 89.920 -30.282 58.864 1.00 8.70 90 GLU A N 1
ATOM 661 C CA . GLU A 1 84 ? 88.980 -30.005 57.778 1.00 9.47 90 GLU A CA 1
ATOM 662 C C . GLU A 1 84 ? 88.234 -28.726 58.069 1.00 10.02 90 GLU A C 1
ATOM 663 O O . GLU A 1 84 ? 87.932 -28.435 59.231 1.00 11.80 90 GLU A O 1
ATOM 669 N N A LEU A 1 85 ? 87.823 -28.038 56.997 0.50 10.41 91 LEU A N 1
ATOM 670 N N B LEU A 1 85 ? 87.831 -28.034 57.004 0.50 11.08 91 LEU A N 1
ATOM 671 C CA A LEU A 1 85 ? 87.038 -26.806 57.102 0.50 10.02 91 LEU A CA 1
ATOM 672 C CA B LEU A 1 85 ? 86.983 -26.864 57.139 0.50 10.51 91 LEU A CA 1
ATOM 673 C C A LEU A 1 85 ? 86.001 -26.803 55.979 0.50 9.44 91 LEU A C 1
ATOM 674 C C B LEU A 1 85 ? 85.986 -26.959 56.007 0.50 10.86 91 LEU A C 1
ATOM 675 O O A LEU A 1 85 ? 86.364 -26.861 54.805 0.50 11.53 91 LEU A O 1
ATOM 676 O O B LEU A 1 85 ? 86.350 -27.245 54.866 0.50 13.41 91 LEU A O 1
ATOM 685 N N . ASP A 1 86 ? 84.721 -26.784 56.336 1.00 9.49 92 ASP A N 1
ATOM 686 C CA . ASP A 1 86 ? 83.630 -26.964 55.375 1.00 11.37 92 ASP A CA 1
ATOM 687 C C . ASP A 1 86 ? 82.944 -25.612 55.177 1.00 9.70 92 ASP A C 1
ATOM 688 O O . ASP A 1 86 ? 82.356 -25.071 56.119 1.00 12.32 92 ASP A O 1
ATOM 693 N N . PHE A 1 87 ? 83.020 -25.065 53.962 1.00 9.47 93 PHE A N 1
ATOM 694 C CA . PHE A 1 87 ? 82.353 -23.815 53.650 1.00 10.12 93 PHE A CA 1
ATOM 695 C C . PHE A 1 87 ? 80.868 -24.020 53.348 1.00 11.32 93 PHE A C 1
ATOM 696 O O . PHE A 1 87 ? 80.138 -23.050 53.149 1.00 14.59 93 PHE A O 1
ATOM 704 N N . GLY A 1 88 ? 80.445 -25.269 53.211 1.00 11.11 94 GLY A N 1
ATOM 705 C CA . GLY A 1 88 ? 79.084 -25.581 52.783 1.00 14.15 94 GLY A CA 1
ATOM 706 C C . GLY A 1 88 ? 78.832 -25.232 51.328 1.00 12.19 94 GLY A C 1
ATOM 707 O O . GLY A 1 88 ? 79.751 -25.046 50.534 1.00 13.15 94 GLY A O 1
ATOM 708 N N . ASN A 1 89 ? 77.555 -25.132 51.005 1.00 13.95 95 ASN A N 1
ATOM 709 C CA . ASN A 1 89 ? 77.125 -24.835 49.643 1.00 14.65 95 ASN A CA 1
ATOM 710 C C . ASN A 1 89 ? 77.411 -23.391 49.261 1.00 13.19 95 ASN A C 1
ATOM 711 O O . ASN A 1 89 ? 77.088 -22.473 50.017 1.00 16.59 95 ASN A O 1
ATOM 716 N N . GLN A 1 90 ? 78.098 -23.207 48.134 1.00 14.40 96 GLN A N 1
ATOM 717 C CA . GLN A 1 90 ? 78.461 -21.886 47.662 1.00 15.47 96 GLN A CA 1
ATOM 718 C C . GLN A 1 90 ? 77.906 -21.690 46.273 1.00 18.39 96 GLN A C 1
ATOM 719 O O . GLN A 1 90 ? 78.039 -22.551 45.405 1.00 16.97 96 GLN A O 1
ATOM 725 N N . LYS A 1 91 ? 77.303 -20.539 46.061 1.00 25.67 97 LYS A N 1
ATOM 726 C CA . LYS A 1 91 ? 76.696 -20.299 44.757 1.00 26.83 97 LYS A CA 1
ATOM 727 C C . LYS A 1 91 ? 77.680 -19.563 43.833 1.00 24.51 97 LYS A C 1
ATOM 728 O O . LYS A 1 91 ? 77.767 -18.336 43.861 1.00 34.92 97 LYS A O 1
ATOM 734 N N . LEU A 1 92 ? 78.596 -20.345 43.256 1.00 19.67 98 LEU A N 1
ATOM 735 C CA . LEU A 1 92 ? 79.728 -19.846 42.454 1.00 19.08 98 LEU A CA 1
ATOM 736 C C . LEU A 1 92 ? 79.384 -19.559 40.983 1.00 17.92 98 LEU A C 1
ATOM 737 O O . LEU A 1 92 ? 78.354 -20.020 40.470 1.00 25.56 98 LEU A O 1
ATOM 742 N N . GLN A 1 93 ? 80.213 -18.735 40.331 1.00 17.26 99 GLN A N 1
ATOM 743 C CA . GLN A 1 93 ? 79.902 -18.234 38.981 1.00 19.94 99 GLN A CA 1
ATOM 744 C C . GLN A 1 93 ? 80.521 -19.166 37.951 1.00 21.30 99 GLN A C 1
ATOM 745 O O . GLN A 1 93 ? 81.734 -19.435 37.961 1.00 16.56 99 GLN A O 1
ATOM 751 N N . VAL A 1 94 ? 79.707 -19.556 36.972 1.00 23.74 100 VAL A N 1
ATOM 752 C CA . VAL A 1 94 ? 80.210 -20.346 35.851 1.00 18.81 100 VAL A CA 1
ATOM 753 C C . VAL A 1 94 ? 81.311 -19.601 35.118 1.00 15.42 100 VAL A C 1
ATOM 754 O O . VAL A 1 94 ? 81.172 -18.405 34.793 1.00 18.10 100 VAL A O 1
ATOM 758 N N . GLY A 1 95 ? 82.399 -20.308 34.823 1.00 19.01 101 GLY A N 1
ATOM 759 C CA . GLY A 1 95 ? 83.529 -19.696 34.150 1.00 20.57 101 GLY A CA 1
ATOM 760 C C . GLY A 1 95 ? 84.618 -19.155 35.056 1.00 20.28 101 GLY A C 1
ATOM 761 O O . GLY A 1 95 ? 85.682 -18.767 34.573 1.00 20.35 101 GLY A O 1
ATOM 762 N N . GLU A 1 96 ? 84.365 -19.081 36.367 1.00 16.99 102 GLU A N 1
ATOM 763 C CA . GLU A 1 96 ? 85.286 -18.432 37.282 1.00 14.79 102 GLU A CA 1
ATOM 764 C C . GLU A 1 96 ? 86.115 -19.393 38.111 1.00 13.18 102 GLU A C 1
ATOM 765 O O . GLU A 1 96 ? 85.776 -20.568 38.296 1.00 13.18 102 GLU A O 1
ATOM 771 N N . LYS A 1 97 ? 87.216 -18.833 38.576 1.00 12.51 103 LYS A N 1
ATOM 772 C CA . LYS A 1 97 ? 88.224 -19.532 39.365 1.00 12.23 103 LYS A CA 1
ATOM 773 C C . LYS A 1 97 ? 88.238 -19.012 40.794 1.00 9.88 103 LYS A C 1
ATOM 774 O O . LYS A 1 97 ? 88.145 -17.813 41.018 1.00 10.64 103 LYS A O 1
ATOM 780 N N . TYR A 1 98 ? 88.319 -19.949 41.737 1.00 10.18 104 TYR A N 1
ATOM 781 C CA . TYR A 1 98 ? 88.317 -19.639 43.171 1.00 10.23 104 TYR A CA 1
ATOM 782 C C . TYR A 1 98 ? 89.430 -20.391 43.858 1.00 9.29 104 TYR A C 1
ATOM 783 O O . TYR A 1 98 ? 89.724 -21.507 43.527 1.00 11.50 104 TYR A O 1
ATOM 792 N N . VAL A 1 99 ? 90.016 -19.773 44.894 1.00 9.38 105 VAL A N 1
ATOM 793 C CA . VAL A 1 99 ? 91.100 -20.389 45.672 1.00 9.52 105 VAL A CA 1
ATOM 794 C C . VAL A 1 99 ? 90.838 -20.251 47.166 1.00 8.43 105 VAL A C 1
ATOM 795 O O . VAL A 1 99 ? 90.308 -19.258 47.619 1.00 9.50 105 VAL A O 1
ATOM 799 N N . VAL A 1 100 ? 91.230 -21.299 47.882 1.00 8.73 106 VAL A N 1
ATOM 800 C CA . VAL A 1 100 ? 91.109 -21.306 49.347 1.00 8.73 106 VAL A CA 1
ATOM 801 C C . VAL A 1 100 ? 92.395 -20.874 50.027 1.00 8.31 106 VAL A C 1
ATOM 802 O O . VAL A 1 100 ? 93.469 -21.349 49.651 1.00 9.49 106 VAL A O 1
ATOM 806 N N . PHE A 1 101 ? 92.248 -19.883 50.905 1.00 8.57 107 PHE A N 1
ATOM 807 C CA . PHE A 1 101 ? 93.310 -19.442 51.813 1.00 9.12 107 PHE A CA 1
ATOM 808 C C . PHE A 1 101 ? 93.022 -20.005 53.217 1.00 8.63 107 PHE A C 1
ATOM 809 O O . PHE A 1 101 ? 91.865 -20.097 53.634 1.00 9.76 107 PHE A O 1
ATOM 817 N N . GLU A 1 102 ? 94.088 -20.299 53.991 1.00 9.41 108 GLU A N 1
ATOM 818 C CA . GLU A 1 102 ? 93.944 -20.753 55.390 1.00 9.69 108 GLU A CA 1
ATOM 819 C C . GLU A 1 102 ? 94.967 -20.049 56.276 1.00 10.14 108 GLU A C 1
ATOM 820 O O . GLU A 1 102 ? 96.091 -19.805 55.842 1.00 11.37 108 GLU A O 1
ATOM 826 N N . ASN A 1 103 ? 94.507 -19.643 57.448 1.00 9.15 109 ASN A N 1
ATOM 827 C CA . ASN A 1 103 ? 95.341 -18.978 58.440 1.00 10.08 109 ASN A CA 1
ATOM 828 C C . ASN A 1 103 ? 95.029 -19.596 59.794 1.00 10.30 109 ASN A C 1
ATOM 829 O O . ASN A 1 103 ? 93.905 -19.528 60.287 1.00 11.79 109 ASN A O 1
ATOM 834 N N . ALA A 1 104 ? 96.069 -20.138 60.435 1.00 10.46 110 ALA A N 1
ATOM 835 C CA . ALA A 1 104 ? 95.933 -20.727 61.786 1.00 10.18 110 ALA A CA 1
ATOM 836 C C . ALA A 1 104 ? 96.710 -19.855 62.768 1.00 9.59 110 ALA A C 1
ATOM 837 O O . ALA A 1 104 ? 97.905 -19.632 62.593 1.00 11.70 110 ALA A O 1
ATOM 839 N N . GLU A 1 105 ? 96.012 -19.350 63.765 1.00 9.56 111 GLU A N 1
ATOM 840 C CA . GLU A 1 105 ? 96.634 -18.512 64.781 1.00 10.01 111 GLU A CA 1
ATOM 841 C C . GLU A 1 105 ? 96.420 -19.161 66.152 1.00 9.89 111 GLU A C 1
ATOM 842 O O . GLU A 1 105 ? 95.287 -19.413 66.558 1.00 10.24 111 GLU A O 1
ATOM 848 N N . SER A 1 106 ? 97.487 -19.357 66.930 1.00 9.85 112 SER A N 1
ATOM 849 C CA . SER A 1 106 ? 97.284 -20.005 68.233 1.00 10.66 112 SER A CA 1
ATOM 850 C C . SER A 1 106 ? 96.433 -19.128 69.146 1.00 9.75 112 SER A C 1
ATOM 851 O O . SER A 1 106 ? 96.498 -17.892 69.078 1.00 10.71 112 SER A O 1
ATOM 854 N N . VAL A 1 107 ? 95.666 -19.776 70.033 1.00 10.17 113 VAL A N 1
ATOM 855 C CA . VAL A 1 107 ? 94.874 -19.068 71.015 1.00 10.86 113 VAL A CA 1
ATOM 856 C C . VAL A 1 107 ? 95.766 -18.447 72.109 1.00 11.30 113 VAL A C 1
ATOM 857 O O . VAL A 1 107 ? 95.540 -17.311 72.537 1.00 13.80 113 VAL A O 1
ATOM 861 N N . GLU A 1 108 ? 96.775 -19.208 72.519 1.00 11.40 114 GLU A N 1
ATOM 862 C CA A GLU A 1 108 ? 97.732 -18.785 73.547 0.50 13.84 114 GLU A CA 1
ATOM 863 C CA B GLU A 1 108 ? 97.726 -18.783 73.546 0.50 13.88 114 GLU A CA 1
ATOM 864 C C . GLU A 1 108 ? 98.974 -18.157 72.922 1.00 14.07 114 GLU A C 1
ATOM 865 O O . GLU A 1 108 ? 99.318 -18.442 71.770 1.00 15.05 114 GLU A O 1
ATOM 876 N N . ASN A 1 109 ? 99.681 -17.341 73.707 1.00 16.07 115 ASN A N 1
ATOM 877 C CA . ASN A 1 109 ? 101.013 -16.916 73.305 1.00 16.50 115 ASN A CA 1
ATOM 878 C C . ASN A 1 109 ? 101.962 -18.110 73.352 1.00 16.05 115 ASN A C 1
ATOM 879 O O . ASN A 1 109 ? 102.042 -18.799 74.373 1.00 20.48 115 ASN A O 1
ATOM 884 N N . LEU A 1 110 ? 102.686 -18.344 72.262 1.00 14.43 116 LEU A N 1
ATOM 885 C CA . LEU A 1 110 ? 103.574 -19.490 72.152 1.00 14.69 116 LEU A CA 1
ATOM 886 C C . LEU A 1 110 ? 104.988 -19.097 71.708 1.00 14.48 116 LEU A C 1
ATOM 887 O O . LEU A 1 110 ? 105.878 -19.942 71.697 1.00 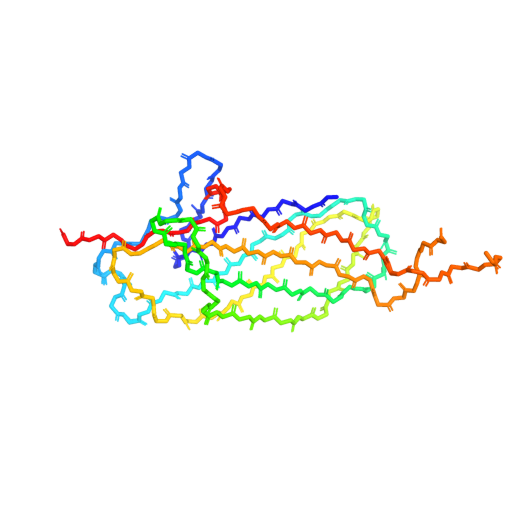19.13 116 LEU A O 1
ATOM 892 N N . ILE A 1 111 ? 105.201 -17.802 71.438 1.00 17.96 117 ILE A N 1
ATOM 893 C CA . ILE A 1 111 ? 106.477 -17.281 70.911 1.00 20.42 117 ILE A CA 1
ATOM 894 C C . ILE A 1 111 ? 106.882 -15.979 71.628 1.00 18.53 117 ILE A C 1
ATOM 895 O O . ILE A 1 111 ? 106.017 -15.204 72.045 1.00 19.46 117 ILE A O 1
ATOM 900 N N . ASP A 1 112 ? 108.178 -15.794 71.865 1.00 26.74 118 ASP A N 1
ATOM 901 C CA . ASP A 1 112 ? 108.676 -14.522 72.400 1.00 30.77 118 ASP A CA 1
ATOM 902 C C . ASP A 1 112 ? 109.220 -13.622 71.290 1.00 35.34 118 ASP A C 1
ATOM 903 O O . ASP A 1 112 ? 110.219 -13.954 70.655 1.00 31.62 118 ASP A O 1
ATOM 908 N N . ASN A 1 116 ? 111.208 -9.683 76.450 1.00 48.33 122 ASN A N 1
ATOM 909 C CA . ASN A 1 116 ? 110.698 -9.136 77.708 1.00 30.62 122 ASN A CA 1
ATOM 910 C C . ASN A 1 116 ? 110.335 -10.227 78.716 1.00 25.90 122 ASN A C 1
ATOM 911 O O . ASN A 1 116 ? 109.441 -10.057 79.550 1.00 30.64 122 ASN A O 1
ATOM 913 N N . TYR A 1 117 ? 111.020 -11.359 78.606 1.00 23.58 123 TYR A N 1
ATOM 914 C CA . TYR A 1 117 ? 111.017 -12.368 79.649 1.00 21.34 123 TYR A CA 1
ATOM 915 C C . TYR A 1 117 ? 109.705 -13.131 79.794 1.00 20.29 123 TYR A C 1
ATOM 916 O O . TYR A 1 117 ? 109.402 -13.636 80.885 1.00 27.98 123 TYR A O 1
ATOM 918 N N . GLU A 1 118 ? 108.932 -13.198 78.707 1.00 20.94 124 GLU A N 1
ATOM 919 C CA . GLU A 1 118 ? 107.716 -14.009 78.660 1.00 21.82 124 GLU A CA 1
ATOM 920 C C . GLU A 1 118 ? 107.286 -14.232 77.214 1.00 20.66 124 GLU A C 1
ATOM 921 O O . GLU A 1 118 ? 107.748 -13.545 76.304 1.00 23.41 124 GLU A O 1
ATOM 927 N N . LEU A 1 119 ? 106.475 -15.255 76.989 1.00 21.38 125 LEU A N 1
ATOM 928 C CA . LEU A 1 119 ? 105.893 -15.438 75.673 1.00 17.25 125 LEU A CA 1
ATOM 929 C C . LEU A 1 119 ? 104.914 -14.295 75.472 1.00 18.90 125 LEU A C 1
ATOM 930 O O . LEU A 1 119 ? 104.156 -13.970 76.387 1.00 27.31 125 LEU A O 1
ATOM 935 N N . ASP A 1 120 ? 104.908 -13.696 74.280 1.00 18.23 126 ASP A N 1
ATOM 936 C CA . ASP A 1 120 ? 104.128 -12.481 74.068 1.00 17.52 126 ASP A CA 1
ATOM 937 C C . ASP A 1 120 ? 103.414 -12.459 72.717 1.00 19.23 126 ASP A C 1
ATOM 938 O O . ASP A 1 120 ? 102.695 -11.490 72.398 1.00 20.36 126 ASP A O 1
ATOM 943 N N . THR A 1 121 ? 103.549 -13.544 71.937 1.00 18.04 127 THR A N 1
ATOM 944 C CA . THR A 1 121 ? 103.118 -13.574 70.544 1.00 17.99 127 THR A CA 1
ATOM 945 C C . THR A 1 121 ? 102.487 -14.913 70.237 1.00 14.54 127 THR A C 1
ATOM 946 O O . THR A 1 121 ? 102.943 -15.945 70.675 1.00 15.83 127 THR A O 1
ATOM 950 N N A LYS A 1 122 ? 101.385 -14.871 69.484 0.50 15.74 128 LYS A N 1
ATOM 951 N N B LYS A 1 122 ? 101.397 -14.864 69.483 0.50 16.99 128 LYS A N 1
ATOM 952 C CA A LYS A 1 122 ? 100.691 -16.074 69.000 0.50 15.82 128 LYS A CA 1
ATOM 953 C CA B LYS A 1 122 ? 100.785 -16.058 68.933 0.50 17.88 128 LYS A CA 1
ATOM 954 C C A LYS A 1 122 ? 101.437 -16.647 67.775 0.50 13.81 128 LYS A C 1
ATOM 955 C C B LYS A 1 122 ? 101.696 -16.675 67.883 0.50 16.51 128 LYS A C 1
ATOM 956 O O A LYS A 1 122 ? 101.999 -15.891 66.974 0.50 16.93 128 LYS A O 1
ATOM 957 O O B LYS A 1 122 ? 102.429 -15.979 67.173 0.50 20.13 128 LYS A O 1
ATOM 968 N N . GLN A 1 123 ? 101.536 -17.973 67.696 1.00 13.21 129 GLN A N 1
ATOM 969 C CA . GLN A 1 123 ? 102.073 -18.635 66.509 1.00 13.94 129 GLN A CA 1
ATOM 970 C C . GLN A 1 123 ? 101.062 -18.508 65.367 1.00 12.01 129 GLN A C 1
ATOM 971 O O . GLN A 1 123 ? 99.904 -18.887 65.535 1.00 14.64 129 GLN A O 1
ATOM 977 N N . VAL A 1 124 ? 101.484 -17.940 64.244 1.00 13.09 130 VAL A N 1
ATOM 978 C CA . VAL A 1 124 ? 100.621 -17.823 63.046 1.00 12.85 130 VAL A CA 1
ATOM 979 C C . VAL A 1 124 ? 101.306 -18.627 61.976 1.00 13.91 130 VAL A C 1
ATOM 980 O O . VAL A 1 124 ? 102.457 -18.387 61.636 1.00 15.74 130 VAL A O 1
ATOM 984 N N . VAL A 1 125 ? 100.539 -19.527 61.368 1.00 13.93 131 VAL A N 1
ATOM 985 C CA . VAL A 1 125 ? 101.010 -20.312 60.240 1.00 13.71 131 VAL A CA 1
ATOM 986 C C . VAL A 1 125 ? 99.899 -20.270 59.193 1.00 13.42 131 VAL A C 1
ATOM 987 O O . VAL A 1 125 ? 98.715 -20.466 59.490 1.00 15.86 131 VAL A O 1
ATOM 991 N N . LYS A 1 126 ? 100.276 -19.920 57.976 1.00 14.13 132 LYS A N 1
ATOM 992 C CA . LYS A 1 126 ? 99.265 -19.667 56.968 1.00 15.49 132 LYS A CA 1
ATOM 993 C C . LYS A 1 126 ? 99.625 -20.254 55.620 1.00 12.38 132 LYS A C 1
ATOM 994 O O . LYS A 1 126 ? 100.772 -20.602 55.370 1.00 13.85 132 LYS A O 1
ATOM 1000 N N . HIS A 1 127 ? 98.621 -20.400 54.764 1.00 10.96 133 HIS A N 1
ATOM 1001 C CA . HIS A 1 127 ? 98.846 -20.792 53.378 1.00 11.56 133 HIS A CA 1
ATOM 1002 C C . HIS A 1 127 ? 97.849 -20.059 52.510 1.00 12.10 133 HIS A C 1
ATOM 1003 O O . HIS A 1 127 ? 96.650 -20.376 52.502 1.00 12.39 133 HIS A O 1
ATOM 1010 N N . GLU A 1 128 ? 98.309 -18.934 51.989 1.00 12.80 134 GLU A N 1
ATOM 1011 C CA . GLU A 1 128 ? 97.476 -17.977 51.265 1.00 12.60 134 GLU A CA 1
ATOM 1012 C C . GLU A 1 128 ? 98.085 -17.710 49.887 1.00 12.22 134 GLU A C 1
ATOM 1013 O O . GLU A 1 128 ? 98.562 -16.610 49.604 1.00 14.35 134 GLU A O 1
ATOM 1019 N N . ASP A 1 129 ? 98.044 -18.733 49.029 1.00 13.27 135 ASP A N 1
ATOM 1020 C CA . ASP A 1 129 ? 98.739 -18.707 47.747 1.00 11.34 135 ASP A CA 1
ATOM 1021 C C . ASP A 1 129 ? 97.728 -18.852 46.617 1.00 11.37 135 ASP A C 1
ATOM 1022 O O . ASP A 1 129 ? 97.176 -19.934 46.364 1.00 10.84 135 ASP A O 1
ATOM 1027 N N . LYS A 1 130 ? 97.494 -17.746 45.921 1.00 11.98 136 LYS A N 1
ATOM 1028 C CA . LYS A 1 130 ? 96.511 -17.730 44.852 1.00 13.13 136 LYS A CA 1
ATOM 1029 C C . LYS A 1 130 ? 96.938 -18.528 43.623 1.00 11.45 136 LYS A C 1
ATOM 1030 O O . LYS A 1 130 ? 96.110 -18.800 42.770 1.00 12.86 136 LYS A O 1
ATOM 1036 N N . ASN A 1 131 ? 98.178 -18.997 43.599 1.00 12.00 137 ASN A N 1
ATOM 1037 C CA . ASN A 1 131 ? 98.697 -19.825 42.520 1.00 12.60 137 ASN A CA 1
ATOM 1038 C C . ASN A 1 131 ? 98.741 -21.324 42.849 1.00 11.94 137 ASN A C 1
ATOM 1039 O O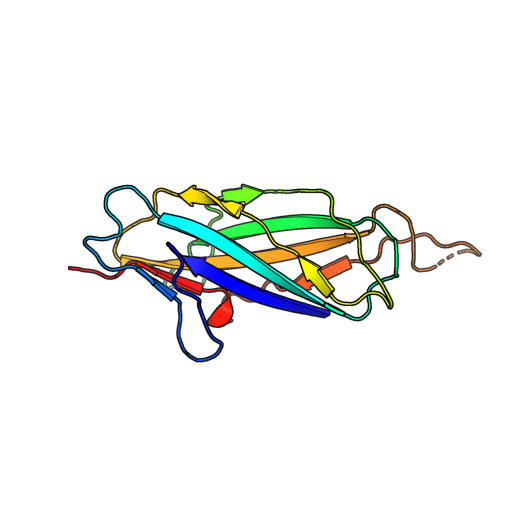 . ASN A 1 131 ? 99.202 -22.124 42.037 1.00 14.97 137 ASN A O 1
ATOM 1044 N N . ASP A 1 132 ? 98.301 -21.714 44.047 1.00 11.47 138 ASP A N 1
ATOM 1045 C CA . ASP A 1 132 ? 98.357 -23.116 44.430 1.00 12.29 138 ASP A CA 1
ATOM 1046 C C . ASP A 1 132 ? 97.154 -23.882 43.871 1.00 9.90 138 ASP A C 1
ATOM 1047 O O . ASP A 1 132 ? 96.034 -23.744 44.375 1.00 9.87 138 ASP A O 1
ATOM 1052 N N . LYS A 1 133 ? 97.381 -24.679 42.825 1.00 10.49 139 LYS A N 1
ATOM 1053 C CA . LYS A 1 133 ? 96.290 -25.403 42.189 1.00 10.56 139 LYS A CA 1
ATOM 1054 C C . LYS A 1 133 ? 95.576 -26.366 43.123 1.00 9.39 139 LYS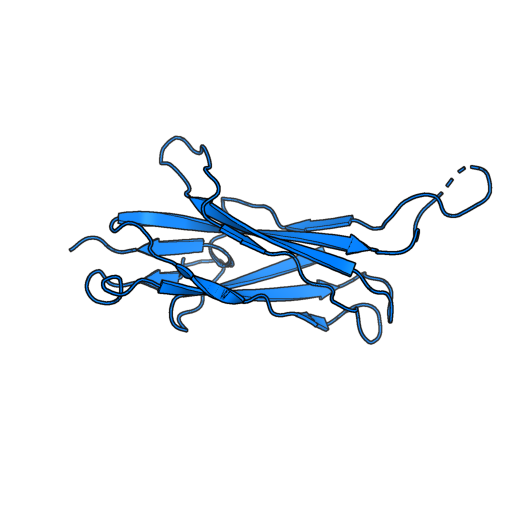 A C 1
ATOM 1055 O O . LYS A 1 133 ? 94.406 -26.702 42.889 1.00 9.91 139 LYS A O 1
ATOM 1061 N N . ALA A 1 134 ? 96.297 -26.881 44.138 1.00 10.10 140 ALA A N 1
ATOM 1062 C CA . ALA A 1 134 ? 95.666 -27.826 45.038 1.00 9.11 140 ALA A CA 1
ATOM 1063 C C . ALA A 1 134 ? 94.534 -27.185 45.834 1.00 9.68 140 ALA A C 1
ATOM 1064 O O . ALA A 1 134 ? 93.660 -27.895 46.328 1.00 9.29 140 ALA A O 1
ATOM 1066 N N . GLN A 1 135 ? 94.604 -25.871 46.000 1.00 10.18 141 GLN A N 1
ATOM 1067 C CA . GLN A 1 135 ? 93.617 -25.078 46.728 1.00 10.04 141 GLN A CA 1
ATOM 1068 C C . GLN A 1 135 ? 92.570 -24.438 45.835 1.00 9.61 141 GLN A C 1
ATOM 1069 O O . GLN A 1 135 ? 91.767 -23.637 46.298 1.00 9.12 141 GLN A O 1
ATOM 1074 N N . THR A 1 136 ? 92.647 -24.716 44.516 1.00 9.89 142 THR A N 1
ATOM 1075 C CA . THR A 1 136 ? 91.897 -23.976 43.517 1.00 9.42 142 THR A CA 1
ATOM 1076 C C . THR A 1 136 ? 90.817 -24.860 42.871 1.00 8.45 142 THR A C 1
ATOM 1077 O O . THR A 1 136 ? 91.033 -26.018 42.640 1.00 9.71 142 THR A O 1
ATOM 1081 N N . LEU A 1 137 ? 89.662 -24.233 42.580 1.00 9.42 143 LEU A N 1
ATOM 1082 C CA . LEU A 1 137 ? 88.632 -24.853 41.779 1.00 10.46 143 LEU A CA 1
ATOM 1083 C C . LEU A 1 137 ? 88.295 -23.928 40.624 1.00 11.41 143 LEU A C 1
ATOM 1084 O O . LEU A 1 137 ? 88.380 -22.724 40.727 1.00 11.93 143 LEU A O 1
ATOM 1089 N N . ILE A 1 138 ? 87.832 -24.529 39.524 1.00 12.25 144 ILE A N 1
ATOM 1090 C CA . ILE A 1 138 ? 87.342 -23.771 38.362 1.00 20.21 144 ILE A CA 1
ATOM 1091 C C . ILE A 1 138 ? 85.962 -24.301 37.971 1.00 12.81 144 ILE A C 1
ATOM 1092 O O . ILE A 1 138 ? 85.776 -25.514 37.970 1.00 13.10 144 ILE A O 1
ATOM 1097 N N . VAL A 1 139 ? 84.983 -23.393 37.846 1.00 13.18 145 VAL A N 1
ATOM 1098 C CA . VAL A 1 139 ? 83.655 -23.807 37.351 1.00 19.35 145 VAL A CA 1
ATOM 1099 C C . VAL A 1 139 ? 83.571 -23.697 35.840 1.00 19.15 145 VAL A C 1
ATOM 1100 O O . VAL A 1 139 ? 83.921 -22.643 35.317 1.00 23.68 145 VAL A O 1
ATOM 1104 N N . GLU A 1 140 ? 83.562 -24.872 35.207 1.00 13.94 146 GLU A N 1
ATOM 1105 C CA . GLU A 1 140 ? 83.710 -24.938 33.749 1.00 16.04 146 GLU A CA 1
ATOM 1106 C C . GLU A 1 140 ? 82.578 -24.240 32.973 1.00 15.07 146 GLU A C 1
ATOM 1107 O O . GLU A 1 140 ? 81.438 -24.245 33.414 1.00 15.85 146 GLU A O 1
ATOM 1113 N N . LYS A 1 141 ? 82.933 -23.621 31.844 1.00 19.30 147 LYS A N 1
ATOM 1114 C CA . LYS A 1 141 ? 81.965 -23.040 30.901 1.00 20.16 147 LYS A CA 1
ATOM 1115 C C . LYS A 1 141 ? 81.299 -24.097 30.008 1.00 24.34 147 LYS A C 1
ATOM 1116 O O . LYS A 1 141 ? 81.860 -25.170 29.786 1.00 28.47 147 LYS A O 1
ATOM 1122 N N . PRO A 1 142 ? 80.105 -23.779 29.454 1.00 23.57 148 PRO A N 1
ATOM 1123 C CA . PRO A 1 142 ? 79.314 -24.796 28.753 1.00 27.44 148 PRO A CA 1
ATOM 1124 C C . PRO A 1 142 ? 80.076 -25.413 27.583 1.00 37.69 148 PRO A C 1
ATOM 1125 O O . PRO A 1 142 ? 80.760 -24.645 26.823 1.00 53.96 148 PRO A O 1
#

Sequence (138 aa):
TLKTTVAADGVNGSSSEKEALVSFEENNSKDDGVDVKDTIDYKDLVANEKKYNLTGKLMHVKDDGSLEEEVVATKTTTEEVTAVENGSGQWELLDFGNQKLQVGEKYVVFENAESVEENLIDNYELDTKKQVVKHEDKNDKAQTLIVEKP